Protein AF-A0A977NNM2-F1 (afdb_monomer)

Radius of gyration: 28.35 Å; Cα contacts (8 Å, |Δi|>4): 167; chains: 1; bounding box: 83×52×76 Å

Secondary structure (DSSP, 8-state):
---TTEEEEB-SSTT-EEEEEEEEEEEEEETTEEEEEEEEEEEEEEE-TTSS-EEEEEEEETTEEEEEEE--HHHHHHHHHTTSS-HHHHHHHHHHHS------PPPP-------------

pLDDT: mean 82.69, std 17.41, range [39.25, 96.19]

Foldseek 3Di:
DDDPQKDKAQCDAAFGKDWDAPDKDFDDDDPRITIIRGDHTAKIWTAHSVRQDTWIWGDDDDPDTDIDDGDDPVRVVVCCVVVVDPPVVVVVVVVVPPPPPPPDDDDPPDDDDDDDDDDDD

Organism: NCBI:txid1034015

Sequence (121 aa):
MRDFEVFPEREEGPGAIYIEAADKVTLKKIREMTFVNAKEILGIIYSSKS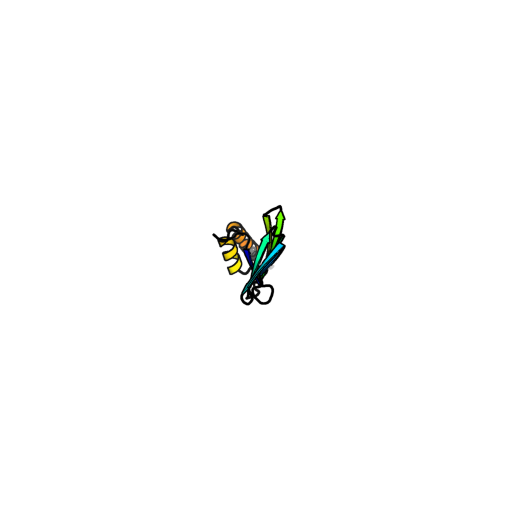GNTQLKWRQTRRRTGKVHGNASPNALVNLVEAGVLTQEWVDQYIHAQAPSDTSSAPPPTTEGQENTTAPPA

Structure (mmCIF, N/CA/C/O backbone):
data_AF-A0A977NNM2-F1
#
_entry.id   AF-A0A977NNM2-F1
#
loop_
_atom_site.group_PDB
_atom_site.id
_atom_site.type_symbol
_atom_site.label_atom_id
_atom_site.label_alt_id
_atom_site.label_comp_id
_atom_site.label_asym_id
_atom_site.label_entity_id
_atom_site.label_seq_id
_atom_site.pdbx_PDB_ins_code
_atom_site.Cartn_x
_atom_site.Cartn_y
_atom_site.Cartn_z
_atom_site.occupancy
_atom_site.B_iso_or_equiv
_atom_site.auth_seq_id
_atom_site.auth_comp_id
_atom_site.auth_asym_id
_atom_site.auth_atom_id
_atom_site.pdbx_PDB_model_num
ATOM 1 N N . MET A 1 1 ? -7.289 18.556 11.253 1.00 46.09 1 MET A N 1
ATOM 2 C CA . MET A 1 1 ? -6.460 17.528 11.916 1.00 46.09 1 MET A CA 1
ATOM 3 C C . MET A 1 1 ? -6.753 16.212 11.205 1.00 46.09 1 MET A C 1
ATOM 5 O O . MET A 1 1 ? -7.921 15.854 11.147 1.00 46.09 1 MET A O 1
ATOM 9 N N . ARG A 1 2 ? -5.782 15.591 10.518 1.00 62.09 2 ARG A N 1
ATOM 10 C CA . ARG A 1 2 ? -5.999 14.263 9.910 1.00 62.09 2 ARG A CA 1
ATOM 11 C C . ARG A 1 2 ? -5.896 13.242 11.032 1.00 62.09 2 ARG A C 1
ATOM 13 O O . ARG A 1 2 ? -4.912 13.267 11.762 1.00 62.09 2 ARG A O 1
ATOM 20 N N . ASP A 1 3 ? -6.917 12.417 11.178 1.00 79.12 3 ASP A N 1
ATOM 21 C CA . ASP A 1 3 ? -6.898 11.330 12.143 1.00 79.12 3 ASP A CA 1
ATOM 22 C C . ASP A 1 3 ? -6.077 10.178 11.549 1.00 79.12 3 ASP A C 1
ATOM 24 O O . ASP A 1 3 ? -6.428 9.647 10.495 1.00 79.12 3 ASP A O 1
ATOM 28 N N . PHE A 1 4 ? -4.927 9.867 12.152 1.00 81.81 4 PHE A N 1
ATOM 29 C CA . PHE A 1 4 ? -3.933 8.944 11.580 1.00 81.81 4 PHE A CA 1
ATOM 30 C C . PHE A 1 4 ? -4.359 7.471 11.640 1.00 81.81 4 PHE A C 1
ATOM 32 O O . PHE A 1 4 ? -3.680 6.618 11.073 1.00 81.81 4 PHE A O 1
ATOM 39 N N . GLU A 1 5 ? -5.468 7.182 12.317 1.00 87.94 5 GLU A N 1
ATOM 40 C CA . GLU A 1 5 ? -6.028 5.839 12.466 1.00 87.94 5 GLU A CA 1
ATOM 41 C C . GLU A 1 5 ? -7.230 5.596 11.546 1.00 87.94 5 GLU A C 1
ATOM 43 O O . GLU A 1 5 ? -7.818 4.519 11.586 1.00 87.94 5 GLU A O 1
ATOM 48 N N . VAL A 1 6 ? -7.616 6.574 10.718 1.00 92.12 6 VAL A N 1
ATOM 49 C CA . VAL A 1 6 ? -8.749 6.441 9.795 1.00 92.12 6 VAL A CA 1
ATOM 50 C C . VAL A 1 6 ? -8.262 6.173 8.381 1.00 92.12 6 VAL A C 1
ATOM 52 O O . VAL A 1 6 ? -7.576 6.997 7.774 1.00 92.12 6 VAL A O 1
ATOM 55 N N . PHE A 1 7 ? -8.690 5.046 7.821 1.00 91.88 7 PHE A N 1
ATOM 56 C CA . PHE A 1 7 ? -8.257 4.584 6.514 1.00 91.88 7 PHE A CA 1
ATOM 57 C C . PHE A 1 7 ? -9.432 4.327 5.565 1.00 91.88 7 PHE A C 1
ATOM 59 O O . PHE A 1 7 ? -10.490 3.865 5.997 1.00 91.88 7 PHE A O 1
ATOM 66 N N . PRO A 1 8 ? -9.257 4.607 4.264 1.00 92.50 8 PRO A N 1
ATOM 67 C CA . PRO A 1 8 ? -10.201 4.200 3.236 1.00 92.50 8 PRO A CA 1
ATOM 68 C C . PRO A 1 8 ? -9.948 2.746 2.795 1.00 92.50 8 PRO A C 1
ATOM 70 O O . PRO A 1 8 ? -8.849 2.398 2.368 1.00 92.50 8 PRO A O 1
ATOM 73 N N . GLU A 1 9 ? -10.990 1.925 2.840 1.00 94.12 9 GLU A N 1
ATOM 74 C CA . GLU A 1 9 ? -11.050 0.567 2.303 1.00 94.12 9 GLU A CA 1
ATOM 75 C C . GLU A 1 9 ? -12.006 0.494 1.111 1.00 94.12 9 GLU A C 1
ATOM 77 O O . GLU A 1 9 ? -13.029 1.180 1.043 1.00 94.12 9 GLU A O 1
ATOM 82 N N . ARG A 1 10 ? -11.689 -0.406 0.189 1.00 93.44 10 ARG A N 1
ATOM 83 C CA . ARG A 1 10 ? -12.558 -0.842 -0.897 1.00 93.44 10 ARG A CA 1
ATOM 84 C C . ARG A 1 10 ? -12.436 -2.355 -0.987 1.00 93.44 10 ARG A C 1
ATOM 86 O O . ARG A 1 10 ? -11.423 -2.851 -1.472 1.00 93.44 10 ARG A O 1
ATOM 93 N N . GLU A 1 11 ? -13.447 -3.062 -0.502 1.00 78.12 11 GLU A N 1
ATOM 94 C CA . GLU A 1 11 ? -13.413 -4.526 -0.392 1.00 78.12 11 GLU A CA 1
ATOM 95 C C . GLU A 1 11 ? -13.603 -5.232 -1.740 1.00 78.12 11 GLU A C 1
ATOM 97 O O . GLU A 1 11 ? -13.029 -6.295 -1.957 1.00 78.12 11 GLU A O 1
ATOM 102 N N . GLU A 1 12 ? -14.359 -4.634 -2.665 1.00 78.12 12 GLU A N 1
ATOM 103 C CA . GLU A 1 12 ? -14.754 -5.286 -3.915 1.00 78.12 12 GLU A CA 1
ATOM 104 C C . GLU A 1 12 ? -14.351 -4.490 -5.162 1.00 78.12 12 GLU A C 1
ATOM 106 O O . GLU A 1 12 ? -14.342 -3.255 -5.185 1.00 78.12 12 GLU A O 1
ATOM 111 N N . GLY A 1 13 ? -14.053 -5.235 -6.229 1.00 80.00 13 GLY A N 1
ATOM 112 C CA . GLY A 1 13 ? -13.813 -4.710 -7.568 1.00 80.00 13 GLY A CA 1
ATOM 113 C C . GLY A 1 13 ? -12.386 -4.207 -7.834 1.00 80.00 13 GLY A C 1
ATOM 114 O O . GLY A 1 13 ? -11.487 -4.323 -6.999 1.00 80.00 13 GLY A O 1
ATOM 115 N N . PRO A 1 14 ? -12.147 -3.655 -9.037 1.00 80.62 14 PRO A N 1
ATOM 116 C CA . PRO A 1 14 ? -10.853 -3.102 -9.407 1.00 80.62 14 PRO A CA 1
ATOM 117 C C . PRO A 1 14 ? -10.443 -1.959 -8.472 1.00 80.62 14 PRO A C 1
ATOM 119 O O . PRO A 1 14 ? -11.229 -1.048 -8.182 1.00 80.62 14 PRO A O 1
ATOM 122 N N . GLY A 1 15 ? -9.176 -1.954 -8.053 1.00 86.44 15 GLY A N 1
ATOM 123 C CA . GLY A 1 15 ? -8.682 -0.935 -7.129 1.00 86.44 15 GLY A CA 1
ATOM 124 C C . GLY A 1 15 ? -8.916 -1.271 -5.657 1.00 86.44 15 GLY A C 1
ATOM 125 O O . GLY A 1 15 ? -9.052 -0.336 -4.867 1.00 86.44 15 GLY A O 1
ATOM 126 N N . ALA A 1 16 ? -9.057 -2.553 -5.305 1.00 90.50 16 ALA A N 1
ATOM 127 C CA . ALA A 1 16 ? -9.349 -2.975 -3.941 1.00 90.50 16 ALA A CA 1
ATOM 128 C C . ALA A 1 16 ? -8.226 -2.574 -2.974 1.00 90.50 16 ALA A C 1
ATOM 130 O O . ALA A 1 16 ? -7.036 -2.718 -3.283 1.00 90.50 16 ALA A O 1
ATOM 131 N N . ILE A 1 17 ? -8.633 -2.084 -1.803 1.00 93.88 17 ILE A N 1
ATOM 132 C CA . ILE A 1 17 ? -7.770 -1.683 -0.690 1.00 93.88 17 ILE A CA 1
ATOM 133 C C . ILE A 1 17 ? -8.361 -2.304 0.569 1.00 93.88 17 ILE A C 1
ATOM 135 O O . ILE A 1 17 ? -9.483 -1.973 0.944 1.00 93.88 17 ILE A O 1
ATOM 139 N N . TYR A 1 18 ? -7.619 -3.191 1.215 1.00 94.06 18 TYR A N 1
ATOM 140 C CA . TYR A 1 18 ? -8.092 -3.914 2.390 1.00 94.06 18 TYR A CA 1
ATOM 141 C C . TYR A 1 18 ? -7.081 -3.830 3.527 1.00 94.06 18 TYR A C 1
ATOM 143 O O . TYR A 1 18 ? -5.877 -3.992 3.299 1.00 94.06 18 TYR A O 1
ATOM 151 N N . ILE A 1 19 ? -7.569 -3.600 4.747 1.00 94.94 19 ILE A N 1
ATOM 152 C CA . ILE A 1 19 ? -6.750 -3.475 5.948 1.00 94.94 19 ILE A CA 1
ATOM 153 C C . ILE A 1 19 ? -7.131 -4.581 6.927 1.00 94.94 19 ILE A C 1
ATOM 155 O O . ILE A 1 19 ? -8.284 -4.773 7.319 1.00 94.94 19 ILE A O 1
ATOM 159 N N . GLU A 1 20 ? -6.113 -5.326 7.329 1.00 94.19 20 GLU A N 1
ATOM 160 C CA . GLU A 1 20 ? -6.176 -6.356 8.352 1.00 94.19 20 GLU A CA 1
ATOM 161 C C . GLU A 1 20 ? -5.589 -5.766 9.633 1.00 94.19 20 GLU A C 1
ATOM 163 O O . GLU A 1 20 ? -4.429 -5.353 9.653 1.00 94.19 20 GLU A O 1
ATOM 168 N N . ALA A 1 21 ? -6.389 -5.693 10.692 1.00 95.00 21 ALA A N 1
ATOM 169 C CA . ALA A 1 21 ? -6.026 -5.064 11.957 1.00 95.00 21 ALA A CA 1
ATOM 170 C C . ALA A 1 21 ? -6.658 -5.830 13.124 1.00 95.00 21 ALA A C 1
ATOM 172 O O . ALA A 1 21 ? -7.685 -6.486 12.936 1.00 95.00 21 ALA A O 1
ATOM 173 N N . ALA A 1 22 ? -6.040 -5.763 14.306 1.00 93.31 22 ALA A N 1
ATOM 174 C CA . ALA A 1 22 ? -6.565 -6.432 15.499 1.00 93.31 22 ALA A CA 1
ATOM 175 C C . ALA A 1 22 ? -7.826 -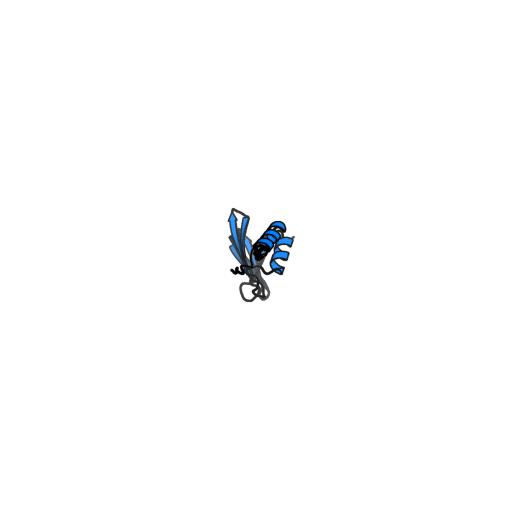5.742 16.043 1.00 93.31 22 ALA A C 1
ATOM 177 O O . ALA A 1 22 ? -8.737 -6.413 16.520 1.00 93.31 22 ALA A O 1
ATOM 178 N N . ASP A 1 23 ? -7.884 -4.414 15.936 1.00 93.75 23 ASP A N 1
ATOM 179 C CA . ASP A 1 23 ? -9.063 -3.614 16.252 1.00 93.75 23 ASP A CA 1
ATOM 180 C C . ASP A 1 23 ? -9.434 -2.782 15.019 1.00 93.75 23 ASP A C 1
ATOM 182 O O . ASP A 1 23 ? -8.628 -1.996 14.511 1.00 93.75 23 ASP A O 1
ATOM 186 N N . LYS A 1 24 ? -10.637 -3.018 14.488 1.00 94.56 24 LYS A N 1
ATOM 187 C CA . LYS A 1 24 ? -11.153 -2.366 13.284 1.00 94.56 24 LYS A CA 1
ATOM 188 C C . LYS A 1 24 ? -12.629 -2.037 13.457 1.00 94.56 24 LYS A C 1
ATOM 190 O O . LYS A 1 24 ? -13.459 -2.932 13.609 1.00 94.56 24 LYS A O 1
ATOM 195 N N . VAL A 1 25 ? -12.964 -0.754 13.348 1.00 95.25 25 VAL A N 1
ATOM 196 C CA . VAL A 1 25 ? -14.336 -0.246 13.452 1.00 95.25 25 VAL A CA 1
ATOM 197 C C . VAL A 1 25 ? -14.699 0.519 12.188 1.00 95.25 25 VAL A C 1
ATOM 199 O O . VAL A 1 25 ? -14.001 1.443 11.774 1.00 95.25 25 VAL A O 1
ATOM 202 N N . THR A 1 26 ? -15.826 0.167 11.572 1.00 94.69 26 THR A N 1
ATOM 203 C CA . THR A 1 26 ? -16.357 0.932 10.437 1.00 94.69 26 THR A CA 1
ATOM 204 C C . THR A 1 26 ? -16.969 2.236 10.933 1.00 94.69 26 THR A C 1
ATOM 206 O O . THR A 1 26 ? -17.886 2.221 11.747 1.00 94.69 26 THR A O 1
ATOM 209 N N . LEU A 1 27 ? -16.490 3.367 10.416 1.00 94.25 27 LEU A N 1
ATOM 210 C CA . LEU A 1 27 ? -17.024 4.688 10.748 1.00 94.25 27 LEU A CA 1
ATOM 211 C C . LEU A 1 27 ? -18.168 5.079 9.818 1.00 94.25 27 LEU A C 1
ATOM 213 O O . LEU A 1 27 ? -19.210 5.556 10.259 1.00 94.25 27 LEU A O 1
ATOM 217 N N . LYS A 1 28 ? -17.959 4.923 8.507 1.00 94.56 28 LYS A N 1
ATOM 218 C CA . LYS A 1 28 ? -18.953 5.271 7.485 1.00 94.56 28 LYS A CA 1
ATOM 219 C C . LYS A 1 28 ? -18.651 4.593 6.158 1.00 94.56 28 LYS A C 1
ATOM 221 O O . LYS A 1 28 ? -17.493 4.340 5.836 1.00 94.56 28 LYS A O 1
ATOM 226 N N . LYS A 1 29 ? -19.685 4.415 5.341 1.00 93.56 29 LYS A N 1
ATOM 227 C CA . LYS A 1 29 ? -19.573 3.945 3.958 1.00 93.56 29 LYS A CA 1
ATOM 228 C C . LYS A 1 29 ? -20.120 5.000 3.004 1.00 93.56 29 LYS A C 1
ATOM 230 O O . LYS A 1 29 ? -21.208 5.528 3.217 1.00 93.56 29 LYS A O 1
ATOM 235 N N . ILE A 1 30 ? -19.353 5.326 1.968 1.00 92.19 30 ILE A N 1
ATOM 236 C CA . ILE A 1 30 ? -19.739 6.263 0.910 1.00 92.19 30 ILE A CA 1
ATOM 237 C C . ILE A 1 30 ? -19.465 5.582 -0.429 1.00 92.19 30 ILE A C 1
ATOM 239 O O . ILE A 1 30 ? -18.311 5.435 -0.836 1.00 92.19 30 ILE A O 1
ATOM 243 N N . ARG A 1 31 ? -20.535 5.195 -1.134 1.00 91.44 31 ARG A N 1
ATOM 244 C CA . ARG A 1 31 ? -20.453 4.384 -2.361 1.00 91.44 31 ARG A CA 1
ATOM 245 C C . ARG A 1 31 ? -19.671 3.083 -2.090 1.00 91.44 31 ARG A C 1
ATOM 247 O O . ARG A 1 31 ? -20.026 2.340 -1.181 1.00 91.44 31 ARG A O 1
ATOM 254 N N . GLU A 1 32 ? -18.613 2.833 -2.857 1.00 88.75 32 GLU A N 1
ATOM 255 C CA . GLU A 1 32 ? -17.720 1.671 -2.736 1.00 88.75 32 GLU A CA 1
ATOM 256 C C . GLU A 1 32 ? -16.613 1.848 -1.685 1.00 88.75 32 GLU A C 1
ATOM 258 O O . GLU A 1 32 ? -15.831 0.928 -1.471 1.00 88.75 32 GLU A O 1
ATOM 263 N N . MET A 1 33 ? -16.494 3.030 -1.071 1.00 91.44 33 MET A N 1
ATOM 264 C CA . MET A 1 33 ? -15.440 3.315 -0.100 1.00 91.44 33 MET A CA 1
ATOM 265 C C . MET A 1 33 ? -15.976 3.196 1.325 1.00 91.44 33 MET A C 1
ATOM 267 O O . MET A 1 33 ? -16.929 3.888 1.696 1.00 91.44 33 MET A O 1
ATOM 271 N N . THR A 1 34 ? -15.331 2.374 2.139 1.00 94.19 34 THR A N 1
ATOM 272 C CA . THR A 1 34 ? -15.597 2.237 3.571 1.00 94.19 34 THR A CA 1
ATOM 273 C C . THR A 1 34 ? -14.475 2.922 4.338 1.00 94.19 34 THR A C 1
ATOM 275 O O . THR A 1 34 ? -13.308 2.646 4.111 1.00 94.19 34 THR A O 1
ATOM 278 N N . PHE A 1 35 ? -14.802 3.846 5.234 1.00 94.44 35 PHE A N 1
ATOM 279 C CA . PHE A 1 35 ? -13.820 4.456 6.123 1.00 94.44 35 PHE A CA 1
ATOM 280 C C . PHE A 1 35 ? -13.817 3.689 7.436 1.00 94.44 35 PHE A C 1
ATOM 282 O O . PHE A 1 35 ? -14.847 3.618 8.112 1.00 94.44 35 PHE A O 1
ATOM 289 N N . VAL A 1 36 ? -12.662 3.145 7.793 1.00 94.88 36 VAL A N 1
ATOM 290 C CA . VAL A 1 36 ? -12.464 2.357 9.009 1.00 94.88 36 VAL A CA 1
ATOM 291 C C . VAL A 1 36 ? -11.496 3.075 9.939 1.00 94.88 36 VAL A C 1
ATOM 293 O O . VAL A 1 36 ? -10.512 3.646 9.476 1.00 94.88 36 VAL A O 1
ATOM 296 N N . ASN A 1 37 ? -11.774 3.064 11.240 1.00 95.50 37 ASN A N 1
ATOM 297 C CA . ASN A 1 37 ? -10.767 3.326 12.260 1.00 95.50 37 ASN A CA 1
ATOM 298 C C . ASN A 1 37 ? -10.076 1.992 12.564 1.00 95.50 37 ASN A C 1
ATOM 300 O O . ASN A 1 37 ? -10.760 1.027 12.905 1.00 95.50 37 ASN A O 1
ATOM 304 N N . ALA A 1 38 ? -8.763 1.912 12.365 1.00 93.88 38 ALA A N 1
ATOM 305 C CA . ALA A 1 38 ? -8.003 0.677 12.519 1.00 93.88 38 ALA A CA 1
ATOM 306 C C . ALA A 1 38 ? -6.776 0.893 13.409 1.00 93.88 38 ALA A C 1
ATOM 308 O O . ALA A 1 38 ? -5.975 1.801 13.172 1.00 93.88 38 ALA A O 1
ATOM 309 N N . LYS A 1 39 ? -6.608 0.013 14.399 1.00 92.38 39 LYS A N 1
ATOM 310 C CA . LYS A 1 39 ? -5.484 -0.013 15.342 1.00 92.38 39 LYS A CA 1
ATOM 311 C C . LYS A 1 39 ? -4.789 -1.365 15.295 1.00 92.38 39 LYS A C 1
ATOM 313 O O . LYS A 1 39 ? -5.420 -2.389 15.044 1.00 92.38 39 LYS A O 1
ATOM 318 N N . GLU A 1 40 ? -3.480 -1.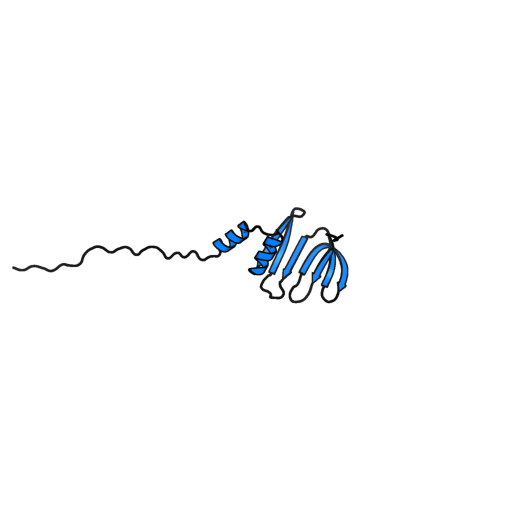361 15.546 1.00 91.31 40 GLU A N 1
ATOM 319 C CA . GLU A 1 40 ? -2.638 -2.564 15.467 1.00 91.31 40 GLU A CA 1
ATOM 320 C C . GLU A 1 40 ? -2.784 -3.273 14.102 1.00 91.31 40 GLU A C 1
ATOM 322 O O . GLU A 1 40 ? -3.277 -4.398 13.994 1.00 91.31 40 GLU A O 1
ATOM 327 N N . ILE A 1 41 ? -2.390 -2.570 13.031 1.00 93.06 41 ILE A N 1
ATOM 328 C CA . ILE A 1 41 ? -2.466 -3.073 11.651 1.00 93.06 41 ILE A CA 1
ATOM 329 C C . ILE A 1 41 ? -1.492 -4.242 11.458 1.00 93.06 41 ILE A C 1
ATOM 331 O O . ILE A 1 41 ? -0.279 -4.098 11.617 1.00 93.06 41 ILE A O 1
ATOM 335 N N . LEU A 1 42 ? -2.038 -5.377 11.030 1.00 94.94 42 LEU A N 1
ATOM 336 C CA . LEU A 1 42 ? -1.328 -6.625 10.756 1.00 94.94 42 LEU A CA 1
ATOM 337 C C . LEU A 1 42 ? -0.977 -6.769 9.268 1.00 94.94 42 LEU A C 1
ATOM 339 O O . LEU A 1 42 ? 0.039 -7.375 8.906 1.00 94.94 42 LEU A O 1
ATOM 343 N N . GLY A 1 43 ? -1.809 -6.215 8.384 1.00 94.94 43 GLY A N 1
ATOM 344 C CA . GLY A 1 43 ? -1.624 -6.329 6.945 1.00 94.94 43 GLY A CA 1
ATOM 345 C C . GLY A 1 43 ? -2.387 -5.286 6.141 1.00 94.94 43 GLY A C 1
ATOM 346 O O . GLY A 1 43 ? -3.439 -4.807 6.550 1.00 94.94 43 GLY A O 1
ATOM 347 N N . ILE A 1 44 ? -1.846 -4.951 4.971 1.00 94.38 44 ILE A N 1
ATOM 348 C CA . ILE A 1 44 ? -2.492 -4.077 3.987 1.00 94.38 44 ILE A CA 1
ATOM 349 C C . ILE A 1 44 ? -2.397 -4.769 2.633 1.00 94.38 44 ILE A C 1
ATOM 351 O O . ILE A 1 44 ? -1.321 -5.227 2.243 1.00 94.38 44 ILE A O 1
ATOM 355 N N . ILE A 1 45 ? -3.513 -4.856 1.920 1.00 94.56 45 ILE A N 1
ATOM 356 C CA . ILE A 1 45 ? -3.583 -5.441 0.582 1.00 94.56 45 ILE A CA 1
ATOM 357 C C . ILE A 1 45 ? -4.077 -4.363 -0.372 1.00 94.56 45 ILE A C 1
ATOM 359 O O . ILE A 1 45 ? -5.108 -3.736 -0.135 1.00 94.56 45 ILE A O 1
ATOM 363 N N . TYR A 1 46 ? -3.330 -4.156 -1.448 1.00 93.12 46 TYR A N 1
ATOM 364 C CA . TYR A 1 46 ? -3.632 -3.192 -2.490 1.00 93.12 46 TYR A CA 1
ATOM 365 C C . TYR A 1 46 ? -3.608 -3.871 -3.854 1.00 93.12 46 TYR A C 1
ATOM 367 O O . TYR A 1 46 ? -2.653 -4.567 -4.198 1.00 93.12 46 TYR A O 1
ATOM 375 N N . SER A 1 47 ? -4.627 -3.603 -4.659 1.00 93.38 47 SER A N 1
ATOM 376 C CA . SER A 1 47 ? -4.627 -3.902 -6.087 1.00 93.38 47 SER A CA 1
ATOM 377 C C . SER A 1 47 ? -4.934 -2.632 -6.868 1.00 93.38 47 SER A C 1
ATOM 379 O O . SER A 1 47 ? -5.802 -1.856 -6.473 1.00 93.38 47 SER A O 1
ATOM 381 N N . SER A 1 48 ? -4.235 -2.384 -7.974 1.00 92.19 48 SER A N 1
ATOM 382 C CA . SER A 1 48 ? -4.585 -1.268 -8.852 1.00 92.19 48 SER A CA 1
ATOM 383 C C . SER A 1 48 ? -5.854 -1.582 -9.641 1.00 92.19 48 SER A C 1
ATOM 385 O O . SER A 1 48 ? -6.173 -2.735 -9.926 1.00 92.19 48 SER A O 1
ATOM 387 N N . LYS A 1 49 ? -6.559 -0.534 -10.082 1.00 90.81 49 LYS A N 1
ATOM 388 C CA . LYS A 1 49 ? -7.709 -0.688 -10.989 1.00 90.81 49 LYS A CA 1
ATOM 389 C C . LYS A 1 49 ? -7.339 -1.364 -12.311 1.00 90.81 49 LYS A C 1
ATOM 391 O O . LYS A 1 49 ? -8.169 -2.044 -12.893 1.00 90.81 49 LYS A O 1
ATOM 396 N N . SER A 1 50 ? -6.103 -1.177 -12.771 1.00 89.88 50 SER A N 1
ATOM 397 C CA . SER A 1 50 ? -5.581 -1.815 -13.981 1.00 89.88 50 SER A CA 1
ATOM 398 C C . SER A 1 50 ? -5.169 -3.276 -13.785 1.00 89.88 50 SER A C 1
ATOM 400 O O . SER A 1 50 ? -4.880 -3.941 -14.769 1.00 89.88 50 SER A O 1
ATOM 402 N N . GLY A 1 51 ? -5.062 -3.768 -12.545 1.00 90.38 51 GLY A N 1
ATOM 403 C CA . GLY A 1 51 ? -4.550 -5.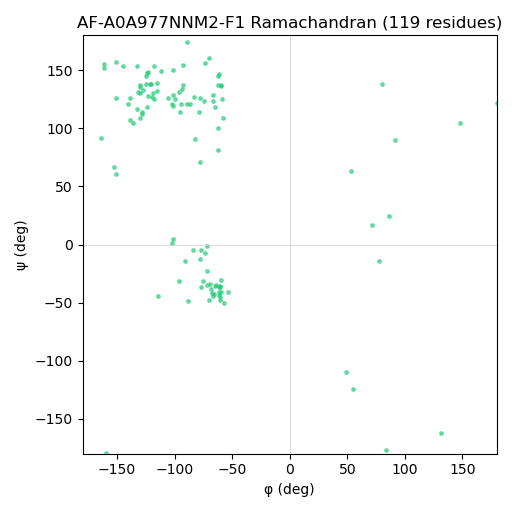109 -12.239 1.00 90.38 51 GLY A CA 1
ATOM 404 C C . GLY A 1 51 ? -3.023 -5.256 -12.311 1.00 90.38 51 GLY A C 1
ATOM 405 O O . GLY A 1 51 ? -2.479 -6.198 -11.745 1.00 90.38 51 GLY A O 1
ATOM 406 N N . ASN A 1 52 ? -2.308 -4.297 -12.910 1.00 92.62 52 ASN A N 1
ATOM 407 C CA . ASN A 1 52 ? -0.844 -4.334 -13.075 1.00 92.62 52 ASN A CA 1
ATOM 408 C C . ASN A 1 52 ? -0.056 -4.115 -11.775 1.00 92.62 52 ASN A C 1
ATOM 410 O O . ASN A 1 52 ? 1.170 -4.030 -11.783 1.00 92.62 52 ASN A O 1
ATOM 414 N N . THR A 1 53 ? -0.730 -3.897 -10.651 1.00 94.62 53 THR A N 1
ATOM 415 C CA . THR A 1 53 ? -0.082 -3.737 -9.354 1.00 94.62 53 THR A CA 1
ATOM 416 C C . THR A 1 53 ? -0.884 -4.480 -8.309 1.00 94.62 53 THR A C 1
ATOM 418 O O . THR A 1 53 ? -2.084 -4.258 -8.167 1.00 94.62 53 THR A O 1
ATOM 421 N N . GLN A 1 54 ? -0.207 -5.360 -7.587 1.00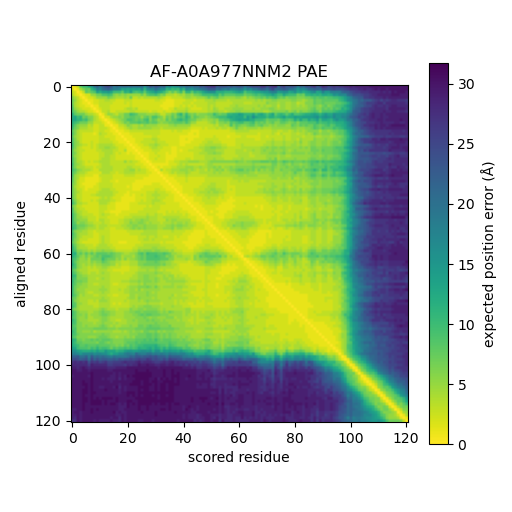 95.19 54 GLN A N 1
ATOM 422 C CA . GLN A 1 54 ? -0.746 -6.159 -6.502 1.00 95.19 54 GLN A CA 1
ATOM 423 C C . GLN A 1 54 ? 0.300 -6.164 -5.402 1.00 95.19 54 GLN A C 1
ATOM 425 O O . GLN A 1 54 ? 1.346 -6.789 -5.549 1.00 95.19 54 GLN A O 1
ATOM 430 N N . LEU A 1 55 ? 0.036 -5.435 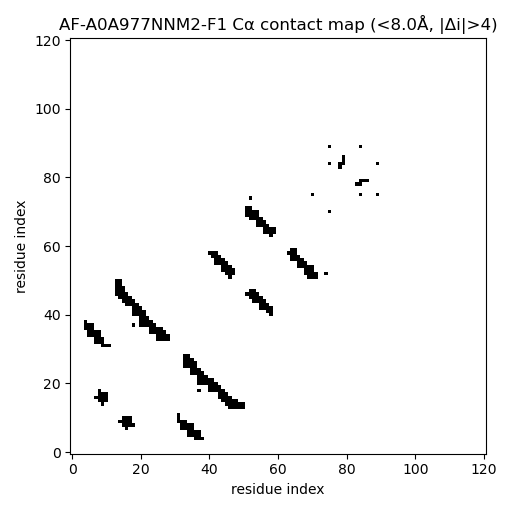-4.325 1.00 95.06 55 LEU A N 1
ATOM 431 C CA . LEU A 1 55 ? 0.960 -5.266 -3.215 1.00 95.06 55 LEU A CA 1
ATOM 432 C C . LEU A 1 55 ? 0.314 -5.777 -1.937 1.00 95.06 55 LEU A C 1
ATOM 434 O O . LEU A 1 55 ? -0.857 -5.525 -1.656 1.00 95.06 55 LEU A O 1
ATOM 438 N N . LYS A 1 56 ? 1.108 -6.477 -1.141 1.00 95.44 56 LYS A N 1
ATOM 439 C CA . LYS A 1 56 ? 0.739 -6.960 0.178 1.00 95.44 56 LYS A CA 1
ATOM 440 C C . LYS A 1 56 ? 1.813 -6.527 1.155 1.00 95.44 56 LYS A C 1
ATOM 442 O O . LYS A 1 56 ? 2.950 -6.985 1.077 1.00 95.44 56 LYS A O 1
ATOM 447 N N . TRP A 1 57 ? 1.448 -5.651 2.078 1.00 95.31 57 TRP A N 1
ATOM 448 C CA . TRP A 1 57 ? 2.269 -5.341 3.234 1.00 95.31 57 TRP A CA 1
ATOM 449 C C . TRP A 1 57 ? 1.864 -6.231 4.405 1.00 95.31 57 TRP A C 1
ATOM 451 O O . TRP A 1 57 ? 0.675 -6.443 4.653 1.00 95.31 57 TRP A O 1
ATOM 461 N N . ARG A 1 58 ? 2.852 -6.755 5.129 1.00 96.19 58 ARG A N 1
ATOM 462 C CA . ARG A 1 58 ? 2.648 -7.511 6.368 1.00 96.19 58 ARG A CA 1
ATOM 463 C C . ARG A 1 58 ? 3.551 -6.982 7.465 1.00 96.19 58 ARG A C 1
ATOM 465 O O . ARG A 1 58 ?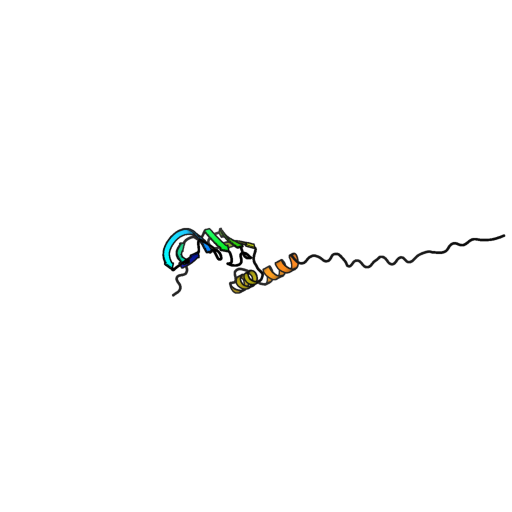 4.744 -6.758 7.241 1.00 96.19 58 ARG A O 1
ATOM 472 N N . GLN A 1 59 ? 2.975 -6.825 8.650 1.00 95.56 59 GLN A N 1
ATOM 473 C CA . GLN A 1 59 ? 3.704 -6.463 9.853 1.00 95.56 59 GLN A CA 1
ATOM 474 C C . GLN A 1 59 ? 4.761 -7.531 10.152 1.00 95.56 59 GLN A C 1
ATOM 476 O O . GLN A 1 59 ? 4.514 -8.731 10.039 1.00 95.56 59 GLN A O 1
ATOM 481 N N . THR A 1 60 ? 5.956 -7.088 10.535 1.00 93.12 60 THR A N 1
ATOM 482 C CA . THR A 1 60 ? 7.019 -7.982 11.010 1.00 93.12 60 THR A CA 1
ATOM 483 C C . THR A 1 60 ? 7.336 -7.725 12.474 1.00 93.12 60 THR A C 1
ATOM 485 O O . THR A 1 60 ? 7.457 -8.677 13.240 1.00 93.12 60 THR A O 1
ATOM 488 N N . ARG A 1 61 ? 7.456 -6.455 12.890 1.00 91.00 61 ARG A N 1
ATOM 489 C CA . ARG A 1 61 ? 7.712 -6.070 14.286 1.00 91.00 61 ARG A CA 1
ATOM 490 C C . ARG A 1 61 ? 7.115 -4.699 14.588 1.00 91.00 61 ARG A C 1
ATOM 492 O O . ARG A 1 61 ? 7.482 -3.719 13.950 1.00 91.00 61 ARG A O 1
ATOM 499 N N . ARG A 1 62 ? 6.280 -4.583 15.627 1.00 87.81 62 ARG A N 1
ATOM 500 C CA . ARG A 1 62 ? 5.670 -3.303 16.050 1.00 87.81 62 ARG A CA 1
ATOM 501 C C . ARG A 1 62 ? 5.053 -2.552 14.860 1.00 87.81 62 ARG A C 1
ATOM 503 O O . ARG A 1 62 ? 4.063 -2.999 14.312 1.00 87.81 62 ARG A O 1
ATOM 510 N N . ARG A 1 63 ? 5.639 -1.436 14.421 1.00 84.06 63 ARG A N 1
ATOM 511 C CA . ARG A 1 63 ? 5.128 -0.619 13.307 1.00 84.06 63 ARG A CA 1
ATOM 512 C C . ARG A 1 63 ? 5.878 -0.840 11.991 1.00 84.06 63 ARG A C 1
ATOM 514 O O . ARG A 1 63 ? 5.616 -0.136 11.025 1.00 84.06 63 ARG A O 1
ATOM 521 N N . THR A 1 64 ? 6.817 -1.785 11.946 1.00 89.75 64 THR A N 1
ATOM 522 C CA . THR A 1 64 ? 7.573 -2.120 10.736 1.00 89.75 64 THR A CA 1
ATOM 523 C C . THR A 1 64 ? 7.027 -3.381 10.082 1.00 89.75 64 THR A C 1
ATOM 525 O O . THR A 1 64 ? 6.516 -4.299 10.731 1.00 89.75 64 THR A O 1
ATOM 528 N N . GLY A 1 65 ? 7.163 -3.447 8.764 1.00 92.50 65 GLY A N 1
ATOM 529 C CA . GLY A 1 65 ? 6.680 -4.557 7.961 1.00 92.50 65 GLY A CA 1
ATOM 530 C C . GLY A 1 65 ? 7.384 -4.623 6.621 1.00 92.50 65 GLY A C 1
ATOM 531 O O . GLY A 1 65 ? 8.271 -3.818 6.337 1.00 92.50 65 GLY A O 1
ATOM 532 N N . LYS A 1 66 ? 6.997 -5.603 5.813 1.00 92.75 66 LYS A N 1
ATOM 533 C CA . LYS A 1 66 ? 7.554 -5.832 4.481 1.00 92.75 66 LYS A CA 1
ATOM 534 C C . LYS A 1 66 ? 6.449 -5.771 3.444 1.00 92.75 66 LYS A C 1
ATOM 536 O O . LYS A 1 66 ? 5.368 -6.310 3.673 1.00 92.75 66 LYS A O 1
ATOM 541 N N . VAL A 1 67 ? 6.743 -5.122 2.321 1.00 92.81 67 VAL A N 1
ATOM 542 C CA . VAL A 1 67 ? 5.893 -5.112 1.128 1.00 92.81 67 VAL A CA 1
ATOM 543 C C . VAL A 1 67 ? 6.361 -6.223 0.193 1.00 92.81 67 VAL A C 1
ATOM 545 O O . VAL A 1 67 ? 7.555 -6.364 -0.058 1.00 92.81 67 VAL A O 1
ATOM 548 N N . HIS A 1 68 ? 5.418 -6.993 -0.334 1.00 92.81 68 HIS A N 1
ATOM 549 C CA . HIS A 1 68 ? 5.644 -8.008 -1.355 1.00 92.81 68 HIS A CA 1
ATOM 550 C C . HIS A 1 68 ? 4.608 -7.878 -2.469 1.00 92.81 68 HIS A C 1
ATOM 552 O O . HIS A 1 68 ? 3.489 -7.429 -2.220 1.00 92.81 68 HIS A O 1
ATOM 558 N N . GLY A 1 69 ? 4.960 -8.317 -3.676 1.00 93.38 69 GLY A N 1
ATOM 559 C CA . GLY A 1 69 ? 4.038 -8.420 -4.802 1.00 93.38 69 GLY A CA 1
ATOM 560 C C . GLY A 1 69 ? 4.582 -7.802 -6.084 1.00 93.38 69 GLY A C 1
ATOM 561 O O . GLY A 1 69 ? 5.785 -7.592 -6.219 1.00 93.38 69 GLY A O 1
ATOM 562 N N . ASN A 1 70 ? 3.675 -7.529 -7.017 1.00 93.44 70 ASN A N 1
ATOM 563 C CA . ASN A 1 70 ? 3.991 -6.994 -8.335 1.00 93.44 70 ASN A CA 1
ATOM 564 C C . ASN A 1 70 ? 3.692 -5.497 -8.360 1.00 93.44 70 ASN A C 1
ATOM 566 O O . ASN A 1 70 ? 2.584 -5.077 -8.021 1.00 93.44 70 ASN A O 1
ATOM 570 N N . ALA A 1 71 ? 4.662 -4.695 -8.788 1.00 93.19 71 ALA A N 1
ATOM 571 C CA . ALA A 1 71 ? 4.507 -3.259 -8.961 1.00 93.19 71 ALA A CA 1
ATOM 572 C C . ALA A 1 71 ? 4.659 -2.894 -10.437 1.00 93.19 71 ALA A C 1
ATOM 574 O O . ALA A 1 71 ? 5.615 -3.297 -11.092 1.00 93.19 71 ALA A O 1
ATOM 575 N N . SER A 1 72 ? 3.724 -2.097 -10.952 1.00 93.75 72 SER A N 1
ATOM 576 C CA . SER A 1 72 ? 3.926 -1.420 -12.234 1.00 93.75 72 SER A CA 1
ATOM 577 C C . SER A 1 72 ? 4.992 -0.324 -12.083 1.00 93.75 72 SER A C 1
ATOM 579 O O . SER A 1 72 ? 5.195 0.164 -10.967 1.00 93.75 72 SER A O 1
ATOM 581 N N . PRO A 1 73 ? 5.621 0.147 -13.176 1.00 91.94 73 PRO A N 1
ATOM 582 C CA . PRO A 1 73 ? 6.586 1.248 -13.105 1.00 91.94 73 PRO A CA 1
ATOM 583 C C . PRO A 1 73 ? 6.024 2.492 -12.402 1.00 91.94 73 PRO A C 1
ATOM 585 O O . PRO A 1 73 ? 6.678 3.075 -11.545 1.00 91.94 73 PRO A O 1
ATOM 588 N N . ASN A 1 74 ? 4.760 2.834 -12.668 1.00 92.50 74 ASN A N 1
ATOM 589 C CA . ASN A 1 74 ? 4.087 3.954 -12.010 1.00 92.50 74 ASN A CA 1
ATOM 590 C C . ASN A 1 74 ? 3.903 3.728 -10.499 1.00 92.50 74 ASN A C 1
ATOM 592 O O . ASN A 1 74 ? 3.986 4.661 -9.707 1.00 92.50 74 ASN A O 1
ATOM 596 N N . ALA A 1 75 ? 3.657 2.482 -10.082 1.00 92.75 75 ALA A N 1
ATOM 597 C CA . ALA A 1 75 ? 3.571 2.149 -8.667 1.00 92.75 75 ALA A CA 1
ATOM 598 C C . ALA A 1 75 ? 4.933 2.271 -7.970 1.00 92.75 75 ALA A C 1
ATOM 600 O O . ALA A 1 75 ? 4.970 2.755 -6.845 1.00 92.75 75 ALA A O 1
ATOM 601 N N . LEU A 1 76 ? 6.036 1.890 -8.625 1.00 92.69 76 LEU A N 1
ATOM 602 C CA . LEU A 1 76 ? 7.383 2.067 -8.069 1.00 92.69 76 LEU A CA 1
ATOM 603 C C . LEU A 1 76 ? 7.696 3.545 -7.811 1.00 92.69 76 LEU A C 1
ATOM 605 O O . LEU A 1 76 ? 8.141 3.873 -6.716 1.00 92.69 76 LEU A O 1
ATOM 609 N N . VAL A 1 77 ? 7.378 4.431 -8.763 1.00 92.88 77 VAL A N 1
ATOM 610 C CA . VAL A 1 77 ? 7.537 5.887 -8.590 1.00 92.88 77 VAL A CA 1
ATOM 611 C C . VAL A 1 77 ? 6.744 6.377 -7.376 1.00 92.88 77 VAL A C 1
ATOM 613 O O . VAL A 1 77 ? 7.318 6.982 -6.475 1.00 92.88 77 VAL A O 1
ATOM 616 N N . ASN A 1 78 ? 5.460 6.018 -7.281 1.00 92.81 78 ASN A N 1
ATOM 617 C CA . ASN A 1 78 ? 4.618 6.409 -6.145 1.00 92.81 78 ASN A CA 1
ATOM 618 C C . ASN A 1 78 ? 5.150 5.887 -4.799 1.00 92.81 78 ASN A C 1
ATOM 620 O O . ASN A 1 78 ? 5.020 6.557 -3.778 1.00 92.81 78 ASN A O 1
ATOM 624 N N . LEU A 1 79 ? 5.720 4.678 -4.768 1.00 92.44 79 LEU A N 1
ATOM 625 C CA . LEU A 1 79 ? 6.293 4.097 -3.551 1.00 92.44 79 LEU A CA 1
ATOM 626 C C . LEU A 1 79 ? 7.569 4.827 -3.111 1.00 92.44 79 LEU A C 1
ATOM 628 O O . LEU A 1 79 ? 7.795 4.950 -1.907 1.00 92.44 79 LEU A O 1
ATOM 632 N N . VAL A 1 80 ? 8.373 5.321 -4.056 1.00 93.88 80 VAL A N 1
ATOM 633 C CA . VAL A 1 80 ? 9.549 6.155 -3.766 1.00 93.88 80 VAL A CA 1
ATOM 634 C C . VAL A 1 80 ? 9.121 7.532 -3.267 1.00 93.88 80 VAL A C 1
ATOM 636 O O . VAL A 1 80 ? 9.576 7.966 -2.213 1.00 93.88 80 VAL A O 1
ATOM 639 N N . GLU A 1 81 ? 8.184 8.188 -3.954 1.00 93.56 81 GLU A N 1
ATOM 640 C CA . GLU A 1 81 ? 7.658 9.498 -3.543 1.00 93.56 81 GLU A CA 1
ATOM 641 C C . GLU A 1 81 ? 6.990 9.455 -2.161 1.00 93.56 81 GLU A C 1
ATOM 643 O O . GLU A 1 81 ? 7.106 10.395 -1.374 1.00 93.56 81 GLU A O 1
ATOM 648 N N . ALA A 1 82 ? 6.321 8.346 -1.832 1.00 89.94 82 ALA A N 1
ATOM 649 C CA . ALA A 1 82 ? 5.726 8.119 -0.518 1.00 89.94 82 ALA A CA 1
ATOM 650 C C . ALA A 1 82 ? 6.749 7.729 0.570 1.00 89.94 82 ALA A C 1
ATOM 652 O O . ALA A 1 82 ? 6.363 7.576 1.731 1.00 89.94 82 ALA A O 1
ATOM 653 N N . GLY A 1 83 ? 8.026 7.532 0.219 1.00 90.50 83 GLY A N 1
ATOM 654 C CA . GLY A 1 83 ? 9.089 7.114 1.138 1.00 90.50 83 GLY A CA 1
ATOM 655 C C . GLY A 1 83 ? 8.983 5.660 1.612 1.00 90.50 83 GLY A C 1
ATOM 656 O O . GLY A 1 83 ? 9.594 5.289 2.613 1.00 90.50 83 GLY A O 1
ATOM 657 N N . VAL A 1 8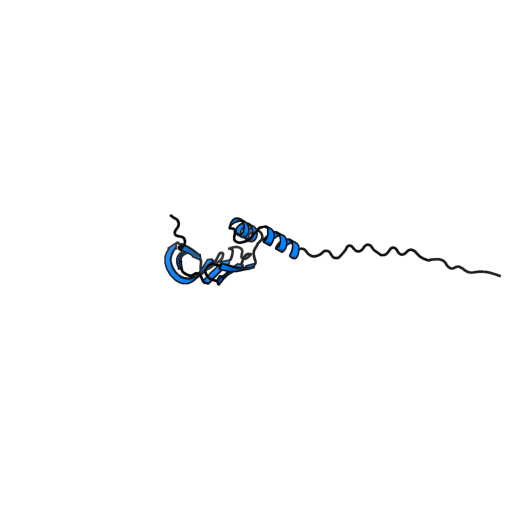4 ? 8.189 4.831 0.928 1.00 90.00 84 VAL A N 1
ATOM 658 C CA . VAL A 1 84 ? 8.061 3.392 1.217 1.00 90.00 84 VAL A CA 1
ATOM 659 C C . VAL A 1 84 ? 9.267 2.625 0.675 1.00 90.00 84 VAL A C 1
ATOM 661 O O . VAL A 1 84 ? 9.720 1.666 1.299 1.00 90.00 84 VAL A O 1
ATOM 664 N N . LEU A 1 85 ? 9.781 3.049 -0.481 1.00 91.50 85 LEU A N 1
ATOM 665 C CA . LEU A 1 85 ? 11.007 2.548 -1.096 1.00 91.50 85 LEU A CA 1
ATOM 666 C C . LEU A 1 85 ? 12.029 3.678 -1.213 1.00 91.50 85 LEU A C 1
ATOM 668 O O . LEU A 1 85 ? 11.657 4.846 -1.310 1.00 91.50 85 LEU A O 1
ATOM 672 N N . THR A 1 86 ? 13.313 3.327 -1.232 1.00 93.19 86 THR A N 1
ATOM 673 C CA . THR A 1 86 ? 14.376 4.283 -1.562 1.00 93.19 86 THR A CA 1
ATOM 674 C C . THR A 1 86 ? 14.682 4.224 -3.054 1.00 93.19 86 THR A C 1
ATOM 676 O O . THR A 1 86 ? 14.455 3.196 -3.702 1.00 93.19 86 THR A O 1
ATOM 679 N N . GLN A 1 87 ? 15.198 5.322 -3.604 1.00 92.25 87 GLN A N 1
ATOM 680 C CA . GLN A 1 87 ? 15.565 5.383 -5.016 1.00 92.25 87 GLN A CA 1
ATOM 681 C C . GLN A 1 87 ? 16.662 4.362 -5.344 1.00 92.25 87 GLN A C 1
ATOM 683 O O . GLN A 1 87 ? 16.543 3.622 -6.316 1.00 92.25 87 GLN A O 1
ATOM 688 N N . GLU A 1 88 ? 17.651 4.217 -4.460 1.00 92.69 88 GLU A N 1
ATOM 689 C CA . GLU A 1 88 ? 18.770 3.287 -4.631 1.00 92.69 88 GLU A CA 1
ATOM 690 C C . GLU A 1 88 ? 18.296 1.832 -4.712 1.00 92.69 88 GLU A C 1
ATOM 692 O O . GLU A 1 88 ? 18.847 1.035 -5.471 1.00 92.69 88 GLU A O 1
ATOM 697 N N . TRP A 1 89 ? 17.261 1.473 -3.944 1.00 91.75 89 TRP A N 1
ATOM 698 C CA . TRP A 1 89 ? 16.681 0.133 -3.991 1.00 91.75 89 TRP A CA 1
ATOM 699 C C . TRP A 1 89 ? 16.015 -0.143 -5.344 1.00 91.75 89 TRP A C 1
ATOM 701 O O . TRP A 1 89 ? 16.188 -1.225 -5.907 1.00 91.75 89 TRP A O 1
ATOM 711 N N . VAL A 1 90 ? 15.272 0.833 -5.879 1.00 90.44 90 VAL A N 1
ATOM 712 C CA . VAL A 1 90 ? 14.603 0.707 -7.184 1.00 90.44 90 VAL A CA 1
ATOM 713 C C . VAL A 1 90 ? 15.628 0.637 -8.312 1.00 90.44 90 VAL A C 1
ATOM 715 O O . VAL A 1 90 ? 15.498 -0.215 -9.191 1.00 90.44 90 VAL A O 1
ATOM 718 N N . ASP A 1 91 ? 16.676 1.457 -8.258 1.00 90.50 91 ASP A N 1
ATOM 719 C CA . ASP A 1 91 ? 17.746 1.438 -9.251 1.00 90.50 91 ASP A CA 1
ATOM 720 C C . ASP A 1 91 ? 18.435 0.068 -9.285 1.00 90.50 91 ASP A C 1
ATOM 722 O O . ASP A 1 91 ? 18.564 -0.530 -10.354 1.00 90.50 91 ASP A O 1
ATOM 726 N N . GLN A 1 92 ? 18.804 -0.489 -8.126 1.00 91.25 92 GLN A N 1
ATOM 727 C CA . GLN A 1 92 ? 19.379 -1.839 -8.042 1.00 91.25 92 GLN A CA 1
ATOM 728 C C . GLN A 1 92 ? 18.427 -2.911 -8.580 1.00 91.25 92 GLN A C 1
ATOM 730 O O . GLN A 1 92 ? 18.861 -3.822 -9.285 1.00 91.25 92 GLN A O 1
ATOM 735 N N . TYR A 1 93 ? 17.131 -2.799 -8.278 1.00 87.75 93 TYR A N 1
ATOM 736 C CA . TYR A 1 93 ? 16.118 -3.725 -8.775 1.00 87.75 93 TYR A CA 1
ATOM 737 C C . TYR A 1 93 ? 16.028 -3.710 -10.308 1.00 87.75 93 TYR A C 1
ATOM 739 O O . TYR A 1 93 ? 15.986 -4.772 -10.927 1.00 87.75 93 TYR A O 1
ATOM 747 N N . ILE A 1 94 ? 16.054 -2.526 -10.928 1.00 87.75 94 ILE A N 1
ATOM 748 C CA . ILE A 1 94 ? 16.020 -2.380 -12.390 1.00 87.75 94 ILE A CA 1
ATOM 749 C C . ILE A 1 94 ? 17.297 -2.947 -13.024 1.00 87.75 94 ILE A C 1
ATOM 751 O O . ILE A 1 94 ? 17.211 -3.701 -13.991 1.00 87.75 94 ILE A O 1
ATOM 755 N N . HIS A 1 95 ? 18.471 -2.649 -12.460 1.00 87.94 95 HIS A N 1
ATOM 756 C CA . HIS A 1 95 ? 19.745 -3.172 -12.968 1.00 87.94 95 HIS A CA 1
ATOM 757 C C . HIS A 1 95 ? 19.839 -4.699 -12.848 1.00 87.94 95 HIS A C 1
ATOM 759 O O . HIS A 1 95 ? 20.388 -5.344 -13.734 1.00 87.94 95 HIS A O 1
ATOM 765 N N . ALA A 1 96 ? 19.273 -5.289 -11.792 1.00 84.94 96 ALA A N 1
ATOM 766 C CA . ALA A 1 96 ? 19.227 -6.740 -11.613 1.00 84.94 96 ALA A CA 1
ATOM 767 C C . ALA A 1 96 ? 18.242 -7.448 -12.566 1.00 84.94 96 ALA A C 1
ATOM 769 O O . ALA A 1 96 ? 18.371 -8.649 -12.794 1.00 84.94 96 ALA A O 1
ATOM 770 N N . GLN A 1 97 ? 17.245 -6.730 -13.091 1.00 74.12 97 GLN A N 1
ATOM 771 C CA . GLN A 1 97 ? 16.250 -7.245 -14.042 1.00 74.12 97 GLN A CA 1
ATOM 772 C C . GLN A 1 97 ? 16.674 -7.062 -15.508 1.00 74.12 97 GLN A C 1
ATOM 774 O O . GLN A 1 97 ? 16.073 -7.673 -16.393 1.00 74.12 97 GLN A O 1
ATOM 779 N N . ALA A 1 98 ? 17.689 -6.237 -15.787 1.00 65.62 98 ALA A N 1
ATOM 780 C CA . ALA A 1 98 ? 18.250 -6.118 -17.126 1.00 65.62 98 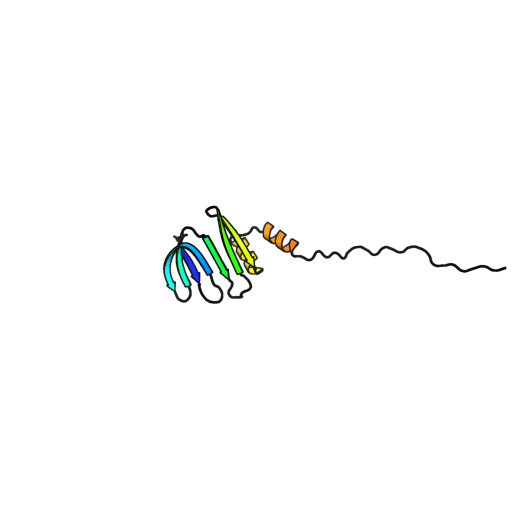ALA A CA 1
ATOM 781 C C . ALA A 1 98 ? 18.938 -7.444 -17.508 1.00 65.62 98 ALA A C 1
ATOM 783 O O . ALA A 1 98 ? 19.745 -7.953 -16.724 1.00 65.62 98 ALA A O 1
ATOM 784 N N . PRO A 1 99 ? 18.640 -8.033 -18.682 1.00 56.31 99 PRO A N 1
ATOM 785 C CA . PRO A 1 99 ? 19.359 -9.212 -19.132 1.00 56.31 99 PRO A CA 1
ATOM 786 C C . PRO A 1 99 ? 20.844 -8.858 -19.227 1.00 56.31 99 PRO A C 1
ATOM 788 O O . PRO A 1 99 ? 21.226 -7.886 -19.875 1.00 56.31 99 PRO A O 1
ATOM 791 N N . SER A 1 100 ? 21.691 -9.638 -18.558 1.00 52.31 100 SER A N 1
ATOM 792 C CA . SER A 1 100 ? 23.126 -9.595 -18.801 1.00 52.31 100 SER A CA 1
ATOM 793 C C . SER A 1 100 ? 23.355 -10.018 -20.252 1.00 52.31 100 SER A C 1
ATOM 795 O O . SER A 1 100 ? 23.318 -11.217 -20.545 1.00 52.31 100 SER A O 1
ATOM 797 N N . ASP A 1 101 ? 23.571 -9.059 -21.152 1.00 48.84 101 ASP A N 1
ATOM 798 C CA . ASP A 1 101 ? 24.058 -9.308 -22.509 1.00 48.84 101 ASP A CA 1
ATOM 799 C C . ASP A 1 101 ? 25.452 -9.948 -22.423 1.00 48.84 101 ASP A C 1
ATOM 801 O O . ASP A 1 101 ? 26.492 -9.306 -22.549 1.00 48.84 101 ASP A O 1
ATOM 805 N N . THR A 1 102 ? 25.487 -11.260 -22.194 1.00 47.78 102 THR A N 1
ATOM 806 C CA . THR A 1 102 ? 26.678 -12.084 -22.397 1.00 47.78 102 THR A CA 1
ATOM 807 C C . THR A 1 102 ? 26.797 -12.345 -23.895 1.00 47.78 102 THR A C 1
ATOM 809 O O . THR A 1 102 ? 26.521 -13.435 -24.380 1.00 47.78 102 THR A O 1
ATOM 812 N N . SER A 1 103 ? 27.152 -11.312 -24.655 1.00 49.88 103 SER A N 1
ATOM 813 C CA . SER A 1 103 ? 27.599 -11.456 -26.041 1.00 49.88 103 SER A CA 1
ATOM 814 C C . SER A 1 103 ? 28.525 -10.306 -26.416 1.00 49.88 103 SER A C 1
ATOM 816 O O . SER A 1 103 ? 28.212 -9.452 -27.240 1.00 49.88 103 SER A O 1
ATOM 818 N N . SER A 1 104 ? 29.695 -10.268 -25.791 1.00 48.53 104 SER A N 1
ATOM 819 C CA . SER A 1 104 ? 30.849 -9.542 -26.330 1.00 48.53 104 SER A CA 1
ATOM 820 C C . SER A 1 104 ? 32.147 -10.213 -25.879 1.00 48.53 104 SER A C 1
ATOM 822 O O . SER A 1 104 ? 32.987 -9.630 -25.206 1.00 48.53 104 SER A O 1
ATOM 824 N N . ALA A 1 105 ? 32.314 -11.477 -26.271 1.00 48.12 105 ALA A N 1
ATOM 825 C CA . ALA A 1 105 ? 33.650 -12.011 -26.506 1.00 48.12 105 ALA A CA 1
ATOM 826 C C . ALA A 1 105 ? 33.989 -11.726 -27.982 1.00 48.12 105 ALA A C 1
ATOM 828 O O . ALA A 1 105 ? 33.219 -12.147 -28.851 1.00 48.12 105 ALA A O 1
ATOM 829 N N . PRO A 1 106 ? 35.068 -10.990 -28.305 1.00 57.31 106 PRO A N 1
ATOM 830 C CA . PRO A 1 106 ? 35.516 -10.885 -29.688 1.00 57.31 106 PRO A CA 1
ATOM 831 C C . PRO A 1 106 ? 35.910 -12.284 -30.199 1.00 57.31 106 PRO A C 1
ATOM 833 O O . PRO A 1 106 ? 36.409 -13.097 -29.413 1.00 57.31 106 PRO A O 1
ATOM 836 N N . PRO A 1 107 ? 35.673 -12.604 -31.485 1.00 53.53 107 PRO A N 1
ATOM 837 C CA . PRO A 1 107 ? 36.035 -13.906 -32.032 1.00 53.53 107 PRO A CA 1
ATOM 838 C C . PRO A 1 107 ? 37.555 -14.113 -31.934 1.00 53.53 107 PRO A C 1
ATOM 840 O O . PRO A 1 107 ? 38.309 -13.145 -32.065 1.00 53.53 107 PRO A O 1
ATOM 843 N N . PRO A 1 108 ? 38.037 -15.351 -31.723 1.00 47.00 108 PRO A N 1
ATOM 844 C CA . PRO A 1 108 ? 39.461 -15.625 -31.785 1.00 47.00 108 PRO A CA 1
ATOM 845 C C . PRO A 1 108 ? 39.944 -15.379 -33.219 1.00 47.00 108 PRO A C 1
ATOM 847 O O . PRO A 1 108 ? 39.494 -16.032 -34.163 1.00 47.00 108 PRO A O 1
ATOM 850 N N . THR A 1 109 ? 40.856 -14.422 -33.383 1.00 45.41 109 THR A N 1
ATOM 851 C CA . THR A 1 109 ? 41.603 -14.224 -34.625 1.00 45.41 109 THR A CA 1
ATOM 852 C C . THR A 1 109 ? 42.344 -15.519 -34.946 1.00 45.41 109 THR A C 1
ATOM 854 O O . THR A 1 109 ? 43.286 -15.897 -34.253 1.00 45.41 109 THR A O 1
ATOM 857 N N . THR A 1 110 ? 41.890 -16.226 -35.979 1.00 47.38 110 THR A N 1
ATOM 858 C CA . THR A 1 110 ? 42.598 -17.381 -36.534 1.00 47.38 110 THR A CA 1
ATOM 859 C C . THR A 1 110 ? 43.667 -16.848 -37.483 1.00 47.38 110 THR A C 1
ATOM 861 O O . THR A 1 110 ? 43.400 -16.610 -38.656 1.00 47.38 110 THR A O 1
ATOM 864 N N . GLU A 1 111 ? 44.870 -16.613 -36.966 1.00 46.62 111 GLU A N 1
ATOM 865 C CA . GLU A 1 111 ? 46.078 -16.515 -37.783 1.00 46.62 111 GLU A CA 1
ATOM 866 C C . GLU A 1 111 ? 46.760 -17.884 -37.792 1.00 46.62 111 GLU A C 1
ATOM 868 O O . GLU A 1 111 ? 47.250 -18.344 -36.761 1.00 46.62 111 GLU A O 1
ATOM 873 N N . GLY A 1 112 ? 46.807 -18.536 -38.957 1.00 45.78 112 GLY A N 1
ATOM 874 C CA . GLY A 1 112 ? 47.751 -19.628 -39.181 1.00 45.78 112 GLY A CA 1
ATOM 875 C C . GLY A 1 112 ? 47.289 -20.739 -40.121 1.00 45.78 112 GLY A C 1
ATOM 876 O O . GLY A 1 112 ? 46.612 -21.663 -39.692 1.00 45.78 112 GLY A O 1
ATOM 877 N N . GLN A 1 113 ? 47.849 -20.698 -41.335 1.00 42.88 113 GLN A N 1
ATOM 878 C CA . GLN A 1 113 ? 48.223 -21.837 -42.191 1.00 42.88 113 GLN A CA 1
ATOM 879 C C . GLN A 1 113 ? 47.204 -22.372 -43.216 1.00 42.88 113 GLN A C 1
ATOM 881 O O . GLN A 1 113 ? 46.561 -23.393 -43.013 1.00 42.88 113 GLN A O 1
ATOM 886 N N . GLU A 1 114 ? 47.261 -21.803 -44.423 1.00 39.25 114 GLU A N 1
ATOM 887 C CA . GLU A 1 114 ? 47.198 -22.570 -45.676 1.00 39.25 114 GLU A CA 1
ATOM 888 C C . GLU A 1 114 ? 48.390 -22.161 -46.554 1.00 39.25 114 GLU A C 1
ATOM 890 O O . GLU A 1 114 ? 48.479 -21.018 -46.993 1.00 39.25 114 GLU A O 1
ATOM 895 N N . ASN A 1 115 ? 49.351 -23.061 -46.780 1.00 43.53 115 ASN A N 1
ATOM 896 C CA . ASN A 1 115 ? 49.397 -23.795 -48.047 1.00 43.53 115 ASN A CA 1
ATOM 897 C C . ASN A 1 115 ? 50.582 -24.770 -48.101 1.00 43.53 115 ASN A C 1
ATOM 899 O O . ASN A 1 115 ? 51.747 -24.387 -48.022 1.00 43.53 115 ASN A O 1
ATOM 903 N N . THR A 1 116 ? 50.251 -26.043 -48.303 1.00 49.91 116 THR A N 1
ATOM 904 C CA . THR A 1 116 ? 51.150 -27.088 -48.799 1.00 49.91 116 THR A CA 1
ATOM 905 C C . THR A 1 116 ? 50.931 -27.220 -50.303 1.00 49.91 116 THR A C 1
ATOM 907 O O . THR A 1 116 ? 49.793 -27.359 -50.733 1.00 49.91 116 THR A O 1
ATOM 910 N N . THR A 1 117 ? 52.002 -27.230 -51.099 1.00 49.12 117 THR A N 1
ATOM 911 C CA . THR A 1 117 ? 52.092 -27.826 -52.454 1.00 49.12 117 THR A CA 1
ATOM 912 C C . THR A 1 117 ? 53.595 -27.941 -52.756 1.00 49.12 117 THR A C 1
ATOM 914 O O . THR A 1 117 ? 54.257 -26.925 -52.917 1.00 49.12 117 THR A O 1
ATOM 917 N N . ALA A 1 118 ? 54.235 -29.070 -52.434 1.00 56.59 118 ALA A N 1
ATOM 918 C CA . ALA A 1 118 ? 54.461 -30.277 -53.253 1.00 56.59 118 ALA A CA 1
ATOM 919 C C . ALA A 1 118 ? 55.633 -30.149 -54.273 1.00 56.59 118 ALA A C 1
ATOM 921 O O . ALA A 1 118 ? 55.780 -29.098 -54.890 1.00 56.59 118 ALA A O 1
ATOM 922 N N . PRO A 1 119 ? 56.483 -31.194 -54.429 1.00 60.56 119 PRO A N 1
ATOM 923 C CA . PRO A 1 119 ? 57.768 -31.149 -55.147 1.00 60.56 119 PRO A CA 1
ATOM 924 C C . PRO A 1 119 ? 57.618 -31.467 -56.647 1.00 60.56 119 PRO A C 1
ATOM 926 O O . PRO A 1 119 ? 56.534 -31.872 -57.074 1.00 60.56 119 PRO A O 1
ATOM 929 N N . PRO A 1 120 ? 58.695 -31.349 -57.452 1.00 59.94 120 PRO A N 1
ATOM 930 C CA . PRO A 1 120 ? 59.166 -32.577 -58.118 1.00 59.94 120 PRO A CA 1
ATOM 931 C C . PRO A 1 120 ? 60.676 -32.676 -58.461 1.00 59.94 120 PRO A C 1
ATOM 933 O O . PRO A 1 120 ? 61.337 -31.669 -58.692 1.00 59.94 120 PRO A O 1
ATOM 936 N N . ALA A 1 121 ? 61.090 -33.950 -58.594 1.00 47.66 121 ALA A N 1
ATOM 937 C CA . ALA A 1 121 ? 62.147 -34.573 -59.421 1.00 47.66 121 ALA A CA 1
ATOM 938 C C . ALA A 1 121 ? 63.633 -34.277 -59.148 1.00 47.66 121 ALA A C 1
ATOM 940 O O . ALA A 1 121 ? 64.135 -33.207 -59.549 1.00 47.66 121 ALA A O 1
#

Nearest PDB structures (foldseek):
  2ffg-assembly1_B  TM=4.260E-01  e=8.817E+00  Bacillus subtilis
  6mf6-assembly1_A  TM=2.759E-01  e=4.199E+00  Saccharomyces cerevisiae S288C
  2jug-assembly1_B  TM=2.256E-01  e=9.882E+00  Archangium disciforme
  7bvj-assembly3_C  TM=2.298E-01  e=4.983E+00  Acidithiobacillus ferrooxidans ATCC 23270

Mean predicted aligned error: 11.57 Å

Solvent-accessible surface area (backbone atoms only — not comparable to full-atom values): 7472 Å² total; per-residue (Å²): 133,86,62,92,45,58,45,79,28,18,87,68,68,72,44,22,25,44,79,42,43,82,43,73,44,82,74,50,73,58,91,75,39,35,34,28,42,48,42,69,63,49,31,39,39,40,33,38,64,83,65,61,25,37,41,39,36,35,52,73,54,91,94,42,61,50,78,47,74,48,67,33,75,71,50,50,53,53,33,36,77,70,65,78,40,55,67,69,59,52,51,52,51,53,62,70,68,49,79,80,81,87,78,81,77,79,79,82,82,85,83,83,88,86,85,90,82,84,87,85,136